Protein AF-A0A2N2YSI6-F1 (afdb_monomer_lite)

Foldseek 3Di:
DAADALLRLLVLLLVLLCVQQLDLVSQCVVCVVVLLVLLVVPDPDDDDPVVSVVSSSVLSRVLNVCSPVCDSVVSSVPPDPVCNVCRHPVNDDVVVCPVVSNVSSVVSSVVSSVVVSVVVVVVVVVVVD

pLDDT: mean 89.73, std 8.56, range [54.34, 97.69]

Structure (mmCIF, N/CA/C/O backbone):
data_AF-A0A2N2YSI6-F1
#
_entry.id   AF-A0A2N2YSI6-F1
#
loop_
_atom_site.group_PDB
_atom_site.id
_atom_site.type_symbol
_atom_site.label_atom_id
_atom_site.label_alt_id
_atom_site.label_comp_id
_atom_site.label_asym_id
_atom_site.label_entity_id
_atom_site.label_seq_id
_atom_site.pdbx_PDB_ins_code
_atom_site.Cartn_x
_atom_site.Cartn_y
_atom_site.Cartn_z
_atom_site.occupancy
_atom_site.B_iso_or_equiv
_atom_site.auth_seq_id
_atom_site.auth_comp_id
_atom_site.auth_asym_id
_atom_site.auth_atom_id
_atom_site.pdbx_PDB_model_num
ATOM 1 N N . MET A 1 1 ? 21.503 3.743 -21.626 1.00 65.50 1 MET A N 1
ATOM 2 C CA . MET A 1 1 ? 20.151 3.815 -21.034 1.00 65.50 1 MET A CA 1
ATOM 3 C C . MET A 1 1 ? 19.359 2.607 -21.486 1.00 65.50 1 MET A C 1
ATOM 5 O O . MET A 1 1 ? 19.345 2.316 -22.678 1.00 65.50 1 MET A O 1
ATOM 9 N N . GLU A 1 2 ? 18.765 1.881 -20.543 1.00 78.38 2 GLU A N 1
ATOM 10 C CA . GLU A 1 2 ? 17.926 0.717 -20.839 1.00 78.38 2 GLU A CA 1
ATOM 11 C C . GLU A 1 2 ? 16.485 1.163 -21.134 1.00 78.38 2 GLU A C 1
ATOM 13 O O . GLU A 1 2 ? 15.998 2.167 -20.607 1.00 78.38 2 GLU A O 1
ATOM 18 N N . LYS A 1 3 ? 15.807 0.420 -22.014 1.00 84.00 3 LYS A N 1
ATOM 19 C CA . LYS A 1 3 ? 14.378 0.591 -22.277 1.00 84.00 3 LYS A CA 1
ATOM 20 C C . LYS A 1 3 ? 13.579 -0.319 -21.357 1.00 84.00 3 LYS A C 1
ATOM 22 O O . LYS A 1 3 ? 13.823 -1.525 -21.288 1.00 84.00 3 LYS A O 1
ATOM 27 N N . TYR A 1 4 ? 12.583 0.260 -20.705 1.00 85.06 4 TYR A N 1
ATOM 28 C CA . TYR A 1 4 ? 11.718 -0.445 -19.771 1.00 85.06 4 TYR A CA 1
ATOM 29 C C . TYR A 1 4 ? 10.296 -0.454 -20.309 1.00 85.06 4 TYR A C 1
ATOM 31 O O . TYR A 1 4 ? 9.770 0.586 -20.690 1.00 85.06 4 TYR A O 1
ATOM 39 N N . THR A 1 5 ? 9.668 -1.627 -20.322 1.00 88.94 5 THR A N 1
ATOM 40 C CA . THR A 1 5 ? 8.231 -1.720 -20.584 1.00 88.94 5 THR A CA 1
ATOM 41 C C . THR A 1 5 ? 7.462 -1.203 -19.370 1.00 88.94 5 THR A C 1
ATOM 43 O O . THR A 1 5 ? 7.970 -1.217 -18.246 1.00 88.94 5 THR A O 1
ATOM 46 N N . SER A 1 6 ? 6.206 -0.795 -19.562 1.00 89.75 6 SER A N 1
ATOM 47 C CA . SER A 1 6 ? 5.346 -0.385 -18.443 1.00 89.75 6 SER A CA 1
ATOM 48 C C . SER A 1 6 ? 5.191 -1.484 -17.386 1.00 89.75 6 SER A C 1
ATOM 50 O O . SER A 1 6 ? 5.111 -1.176 -16.203 1.00 89.75 6 SER A O 1
ATOM 52 N N . GLU A 1 7 ? 5.223 -2.752 -17.795 1.00 92.38 7 GLU A N 1
ATOM 53 C CA . GLU A 1 7 ? 5.206 -3.910 -16.895 1.00 92.38 7 GLU A CA 1
ATOM 54 C C . GLU A 1 7 ? 6.467 -3.991 -16.032 1.00 92.38 7 GLU A C 1
ATOM 56 O O . GLU A 1 7 ? 6.356 -4.176 -14.823 1.00 92.38 7 GLU A O 1
ATOM 61 N N . LYS A 1 8 ? 7.661 -3.790 -16.616 1.00 92.88 8 LYS A N 1
ATOM 62 C CA . LYS A 1 8 ? 8.914 -3.751 -15.846 1.00 92.88 8 LYS A CA 1
ATOM 63 C C . LYS A 1 8 ? 8.891 -2.620 -14.816 1.00 92.88 8 LYS A C 1
ATOM 65 O O . LYS A 1 8 ? 9.249 -2.837 -13.666 1.00 92.88 8 LYS A O 1
ATOM 70 N N . LEU A 1 9 ? 8.428 -1.430 -15.206 1.00 93.00 9 LEU A N 1
ATOM 71 C CA . LEU A 1 9 ? 8.307 -0.291 -14.287 1.00 93.00 9 LEU A CA 1
ATOM 72 C C . LEU A 1 9 ? 7.308 -0.561 -13.163 1.00 93.00 9 LEU A C 1
ATOM 74 O O . LEU A 1 9 ? 7.571 -0.257 -12.003 1.00 93.00 9 LEU A O 1
ATOM 78 N N . ALA A 1 10 ? 6.169 -1.161 -13.497 1.00 94.69 10 ALA A N 1
ATOM 79 C CA . ALA A 1 10 ? 5.175 -1.536 -12.508 1.00 94.69 10 ALA A CA 1
ATOM 80 C C . ALA A 1 10 ? 5.700 -2.602 -11.537 1.00 94.69 10 ALA A C 1
ATOM 82 O O . ALA A 1 10 ? 5.407 -2.533 -10.345 1.00 94.69 10 ALA A O 1
ATOM 83 N N . ALA A 1 11 ? 6.521 -3.542 -12.014 1.00 94.75 11 ALA A N 1
ATOM 84 C CA . ALA A 1 11 ? 7.174 -4.531 -11.164 1.00 94.75 11 ALA A CA 1
ATOM 85 C C . ALA A 1 11 ? 8.146 -3.888 -10.164 1.00 94.75 11 ALA A C 1
ATOM 87 O O . ALA A 1 11 ? 8.175 -4.303 -9.009 1.00 94.75 11 ALA A O 1
ATOM 88 N N . LEU A 1 12 ? 8.871 -2.834 -10.558 1.00 94.38 12 LEU A N 1
ATOM 89 C CA . LEU A 1 12 ? 9.736 -2.076 -9.643 1.00 94.38 12 LEU A CA 1
ATOM 90 C C . LEU A 1 12 ? 8.933 -1.385 -8.534 1.00 94.38 12 LEU A C 1
ATOM 92 O O . LEU A 1 12 ? 9.296 -1.457 -7.362 1.00 94.38 12 LEU A O 1
ATOM 96 N N . VAL A 1 13 ? 7.799 -0.769 -8.877 1.00 95.81 13 VAL A N 1
ATOM 97 C CA . VAL A 1 13 ? 6.894 -0.169 -7.880 1.00 95.81 13 VAL A CA 1
ATOM 98 C C . VAL A 1 13 ? 6.329 -1.243 -6.954 1.00 95.81 13 VAL A C 1
ATOM 100 O O . VAL A 1 13 ? 6.313 -1.064 -5.739 1.00 95.81 13 VAL A O 1
ATOM 103 N N . GLN A 1 14 ? 5.906 -2.385 -7.501 1.00 95.75 14 GLN A N 1
ATOM 104 C CA . GLN A 1 14 ? 5.403 -3.499 -6.702 1.00 95.75 14 GLN A CA 1
ATOM 105 C C . GLN A 1 14 ? 6.476 -4.037 -5.745 1.00 95.75 14 GLN A C 1
ATOM 107 O O . GLN A 1 14 ? 6.192 -4.305 -4.578 1.00 95.75 14 GLN A O 1
ATOM 112 N N . GLN A 1 15 ? 7.721 -4.143 -6.206 1.00 94.19 15 GLN A N 1
ATOM 113 C CA . GLN A 1 15 ? 8.853 -4.507 -5.363 1.00 94.19 15 GLN A CA 1
ATOM 114 C C . GLN A 1 15 ? 9.084 -3.470 -4.258 1.00 94.19 15 GLN A C 1
ATOM 116 O O . GLN A 1 15 ? 9.277 -3.859 -3.108 1.00 94.19 15 GLN A O 1
ATOM 121 N N . SER A 1 16 ? 8.998 -2.172 -4.569 1.00 94.50 16 SER A N 1
ATOM 122 C CA . SER A 1 16 ? 9.085 -1.102 -3.566 1.00 94.50 16 SER A CA 1
ATOM 123 C C . SER A 1 16 ? 7.973 -1.209 -2.514 1.00 94.50 16 SER A C 1
ATOM 125 O O . SER A 1 16 ? 8.246 -1.046 -1.324 1.00 94.50 16 SER A O 1
ATOM 127 N N . ILE A 1 17 ? 6.743 -1.570 -2.905 1.00 96.00 17 ILE A N 1
ATOM 128 C CA . ILE A 1 17 ? 5.649 -1.827 -1.953 1.00 96.00 17 ILE A CA 1
ATOM 129 C C . ILE A 1 17 ? 6.046 -2.932 -0.973 1.00 96.00 17 ILE A C 1
ATOM 131 O O . ILE A 1 17 ? 5.958 -2.730 0.237 1.00 96.00 17 ILE A O 1
ATOM 135 N N . TYR A 1 18 ? 6.500 -4.085 -1.467 1.00 94.19 18 TYR A N 1
ATOM 136 C CA . TYR A 1 18 ? 6.869 -5.192 -0.585 1.00 94.19 18 TYR A CA 1
ATOM 137 C C . TYR A 1 18 ? 8.087 -4.854 0.274 1.00 94.19 18 TYR A C 1
ATOM 139 O O . TYR A 1 18 ? 8.067 -5.093 1.472 1.00 94.19 18 TYR A O 1
ATOM 147 N N . LEU A 1 19 ? 9.108 -4.204 -0.276 1.00 93.62 19 LEU A N 1
ATOM 148 C CA . LEU A 1 19 ? 10.306 -3.844 0.484 1.00 93.62 19 LEU A CA 1
ATOM 149 C C . LEU A 1 19 ? 9.995 -2.878 1.645 1.00 93.62 19 LEU A C 1
ATOM 151 O O . LEU A 1 19 ? 10.526 -3.016 2.754 1.00 93.62 19 LEU A O 1
ATOM 155 N N . ASN A 1 20 ? 9.087 -1.930 1.408 1.00 94.56 20 ASN A N 1
ATOM 156 C CA . ASN A 1 20 ? 8.710 -0.915 2.387 1.00 94.56 20 ASN A CA 1
ATOM 157 C C . ASN A 1 20 ? 7.587 -1.348 3.341 1.00 94.56 20 ASN A C 1
ATOM 159 O O . ASN A 1 20 ? 7.453 -0.742 4.404 1.00 94.56 20 ASN A O 1
ATOM 163 N N . PHE A 1 21 ? 6.780 -2.359 2.994 1.00 96.75 21 PHE A N 1
ATOM 164 C CA . PHE A 1 21 ? 5.545 -2.696 3.718 1.00 96.75 21 PHE A CA 1
ATOM 165 C C . PHE A 1 21 ? 5.306 -4.207 3.934 1.00 96.75 21 PHE A C 1
ATOM 167 O O . PHE A 1 21 ? 4.188 -4.589 4.266 1.00 96.75 21 PHE A O 1
ATOM 174 N N . ASP A 1 22 ? 6.329 -5.057 3.807 1.00 94.88 22 ASP A N 1
ATOM 175 C CA . ASP A 1 22 ? 6.311 -6.521 4.059 1.00 94.88 22 ASP A CA 1
ATOM 176 C C . ASP A 1 22 ? 5.946 -6.967 5.486 1.00 94.88 22 ASP A C 1
ATOM 178 O O . ASP A 1 22 ? 5.905 -8.167 5.759 1.00 94.88 22 ASP A O 1
ATOM 182 N N . THR A 1 23 ? 5.694 -6.045 6.414 1.00 97.44 23 THR A N 1
ATOM 183 C CA . THR A 1 23 ? 5.179 -6.394 7.736 1.00 97.44 23 THR A CA 1
ATOM 184 C C . THR A 1 23 ? 4.067 -5.451 8.191 1.00 97.44 23 THR A C 1
ATOM 186 O O . THR A 1 23 ? 4.034 -4.267 7.815 1.00 97.44 23 THR A O 1
ATOM 189 N N . PRO A 1 24 ? 3.150 -5.931 9.055 1.00 97.56 24 PRO A N 1
ATOM 190 C CA . PRO A 1 24 ? 2.167 -5.074 9.709 1.00 97.56 24 PRO A CA 1
ATOM 191 C C . PRO A 1 24 ? 2.805 -3.890 10.452 1.00 97.56 24 PRO A C 1
ATOM 193 O O . PRO A 1 24 ? 2.248 -2.792 10.442 1.00 97.56 24 PRO A O 1
ATOM 196 N N . GLU A 1 25 ? 3.981 -4.072 11.055 1.00 97.50 25 GLU A N 1
ATOM 197 C CA . GLU A 1 25 ? 4.707 -3.044 11.807 1.00 97.50 25 GLU A CA 1
ATOM 198 C C . GLU A 1 25 ? 5.197 -1.916 10.900 1.00 97.50 25 GLU A C 1
ATOM 200 O O . GLU A 1 25 ? 5.085 -0.745 11.274 1.00 97.50 25 GLU A O 1
ATOM 205 N N . LYS A 1 26 ? 5.684 -2.228 9.692 1.00 97.44 26 LYS A N 1
ATOM 206 C CA . LYS A 1 26 ? 6.082 -1.200 8.719 1.00 97.44 2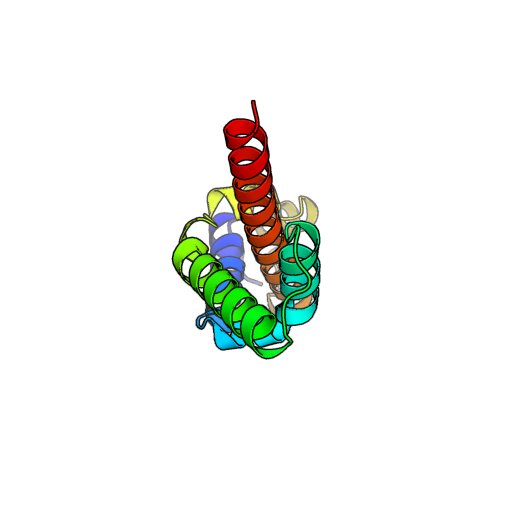6 LYS A CA 1
ATOM 207 C C . LYS A 1 26 ? 4.875 -0.388 8.245 1.00 97.44 26 LYS A C 1
ATOM 209 O O . LYS A 1 26 ? 4.927 0.844 8.205 1.00 97.44 26 LYS A O 1
ATOM 214 N N . ILE A 1 27 ? 3.741 -1.049 7.994 1.00 97.19 27 ILE A N 1
ATOM 215 C CA . ILE A 1 27 ? 2.473 -0.373 7.672 1.00 97.19 27 ILE A CA 1
ATOM 216 C C . ILE A 1 27 ? 2.015 0.504 8.840 1.00 97.19 27 ILE A C 1
ATOM 218 O O . ILE A 1 27 ? 1.637 1.657 8.627 1.00 97.19 27 ILE A O 1
ATOM 222 N N . LYS A 1 28 ? 2.065 -0.005 10.076 1.00 96.69 28 LYS A N 1
ATOM 223 C CA . LYS A 1 28 ? 1.713 0.753 11.287 1.00 96.69 28 LYS A CA 1
ATOM 224 C C . LYS A 1 28 ? 2.630 1.962 11.458 1.00 96.69 28 LYS A C 1
ATOM 226 O O . LYS A 1 28 ? 2.141 3.053 11.726 1.00 96.69 28 LYS A O 1
ATOM 231 N N . THR A 1 29 ? 3.928 1.802 11.237 1.00 96.75 29 THR A N 1
ATOM 232 C CA . THR A 1 29 ? 4.910 2.890 11.330 1.00 96.75 29 THR A CA 1
ATOM 233 C C . THR A 1 29 ? 4.602 4.000 10.328 1.00 96.75 29 THR A C 1
ATOM 235 O O . THR A 1 29 ? 4.544 5.171 10.700 1.00 96.75 29 THR A O 1
ATOM 238 N N . LYS A 1 30 ? 4.332 3.653 9.063 1.00 97.06 30 LYS A N 1
ATOM 239 C CA . LYS A 1 30 ? 4.078 4.654 8.016 1.00 97.06 30 LYS A CA 1
ATOM 240 C C . LYS A 1 30 ? 2.671 5.255 8.074 1.00 97.06 30 LYS A C 1
ATOM 242 O O . LYS A 1 30 ? 2.501 6.449 7.832 1.00 97.06 30 LYS A O 1
ATOM 247 N N . PHE A 1 31 ? 1.654 4.447 8.373 1.00 97.69 31 PHE A N 1
ATOM 248 C CA . PHE A 1 31 ? 0.241 4.817 8.225 1.00 97.69 31 PHE A CA 1
ATOM 249 C C . PHE A 1 31 ? -0.560 4.806 9.529 1.00 97.69 31 PHE A C 1
ATOM 251 O O . PHE A 1 31 ? -1.758 5.095 9.503 1.00 97.69 31 PHE A O 1
ATOM 258 N N . GLY A 1 32 ? 0.064 4.527 10.673 1.00 95.44 32 GLY A N 1
ATOM 259 C CA . GLY A 1 32 ? -0.600 4.365 11.968 1.00 95.44 32 GLY A CA 1
ATOM 260 C C . GLY A 1 32 ? -1.496 5.540 12.339 1.00 95.44 32 GLY A C 1
ATOM 261 O O . GLY A 1 32 ? -2.645 5.333 12.711 1.00 95.44 32 GLY A O 1
ATOM 262 N N . SER A 1 33 ? -1.048 6.780 12.128 1.00 95.75 33 SER A N 1
ATOM 263 C CA . SER A 1 33 ? -1.862 7.981 12.377 1.00 95.75 33 SER A CA 1
ATOM 264 C C . SER A 1 33 ? -3.123 8.046 11.501 1.00 95.75 33 SER A C 1
ATOM 266 O O . SER A 1 33 ? -4.197 8.424 11.978 1.00 95.75 33 SER A O 1
ATOM 268 N N . ASN A 1 34 ? -3.020 7.648 10.227 1.00 95.38 34 ASN A N 1
ATOM 269 C CA . ASN A 1 34 ? -4.158 7.588 9.304 1.00 95.38 34 ASN A CA 1
ATOM 270 C C . ASN A 1 34 ? -5.131 6.469 9.710 1.00 95.38 34 ASN A C 1
ATOM 272 O O . ASN A 1 34 ? -6.334 6.698 9.848 1.00 95.38 34 ASN A O 1
ATOM 276 N N . ILE A 1 35 ? -4.600 5.275 9.985 1.00 95.88 35 ILE A N 1
ATOM 277 C CA . ILE A 1 35 ? -5.379 4.120 10.443 1.00 95.88 35 ILE A CA 1
ATOM 278 C C . ILE A 1 35 ? -6.083 4.443 11.765 1.00 95.88 35 ILE A C 1
ATOM 280 O O . ILE A 1 35 ? -7.279 4.208 11.892 1.00 95.88 35 ILE A O 1
ATOM 284 N N . LYS A 1 36 ? -5.395 5.062 12.726 1.00 95.19 36 LYS A N 1
ATOM 285 C CA . LYS A 1 36 ? -5.949 5.464 14.026 1.00 95.19 36 LYS A CA 1
ATOM 286 C C . LYS A 1 36 ? -7.119 6.428 13.873 1.00 95.19 36 LYS A C 1
ATOM 288 O O . LYS A 1 36 ? -8.159 6.235 14.500 1.00 95.19 36 LYS A O 1
ATOM 293 N N . ARG A 1 37 ? -6.991 7.435 13.000 1.00 93.88 37 ARG A N 1
ATOM 294 C CA . ARG A 1 37 ? -8.088 8.365 12.678 1.00 93.88 37 ARG A CA 1
ATOM 295 C C . ARG A 1 37 ? -9.306 7.619 12.126 1.00 93.88 37 ARG A C 1
ATOM 297 O O . ARG A 1 37 ? -10.426 7.866 12.563 1.00 93.88 37 ARG A O 1
ATOM 304 N N . LYS A 1 38 ? -9.070 6.681 11.210 1.00 93.31 38 LYS A N 1
ATOM 305 C CA . LYS A 1 38 ? -10.092 5.835 10.581 1.00 93.31 38 LYS A CA 1
ATOM 306 C C . LYS A 1 38 ? -10.764 4.866 11.558 1.00 93.31 38 LYS A C 1
ATOM 308 O O . LYS A 1 38 ? -11.979 4.703 11.518 1.00 93.31 38 LYS A O 1
ATOM 313 N N . VAL A 1 39 ? -9.998 4.255 12.460 1.00 91.38 39 VAL A N 1
ATOM 314 C CA . VAL A 1 39 ? -10.519 3.396 13.532 1.00 91.38 39 VAL A CA 1
ATOM 315 C C . VAL A 1 39 ? -11.458 4.201 14.421 1.00 91.38 39 VAL A C 1
ATOM 317 O O . VAL A 1 39 ? -12.589 3.767 14.629 1.00 91.38 39 VAL A O 1
ATOM 320 N N . LYS A 1 40 ? -11.022 5.386 14.877 1.00 90.56 40 LYS A N 1
ATOM 321 C CA . LYS A 1 40 ? -11.815 6.278 15.736 1.00 90.56 40 LYS A CA 1
ATOM 322 C C . LYS A 1 40 ? -13.115 6.735 15.078 1.00 90.56 40 LYS A C 1
ATOM 324 O O . LYS A 1 40 ? -14.139 6.759 15.744 1.00 90.56 40 LYS A O 1
ATOM 329 N N . SER A 1 41 ? -13.110 7.038 13.778 1.00 89.06 41 SER A N 1
ATOM 330 C CA . SER A 1 41 ? -14.302 7.569 13.097 1.00 89.06 41 SER A CA 1
ATOM 331 C C . SER A 1 41 ? -15.483 6.597 12.992 1.00 89.06 41 SER A C 1
ATOM 333 O O . SER A 1 41 ? -16.569 7.018 12.603 1.00 89.06 41 SER A O 1
ATOM 335 N N . PHE A 1 42 ? -15.292 5.310 13.291 1.00 80.81 42 PHE A N 1
ATOM 336 C CA . PHE A 1 42 ? -16.373 4.318 13.285 1.00 80.81 42 PHE A CA 1
ATOM 337 C C . PHE A 1 42 ? -16.833 3.878 14.668 1.00 80.81 42 PHE A C 1
ATOM 339 O O . PHE A 1 42 ? -17.798 3.122 14.763 1.00 80.81 42 PHE A O 1
ATOM 346 N N . GLN A 1 43 ? -16.140 4.288 15.727 1.00 80.25 43 GLN A N 1
ATOM 347 C CA . GLN A 1 43 ? -16.518 3.867 17.069 1.00 80.25 43 GLN A CA 1
ATOM 348 C C . GLN A 1 43 ? -17.670 4.731 17.555 1.00 80.25 43 GLN A C 1
ATOM 350 O O . GLN A 1 43 ? -17.618 5.956 17.465 1.00 80.25 43 GLN A O 1
ATOM 355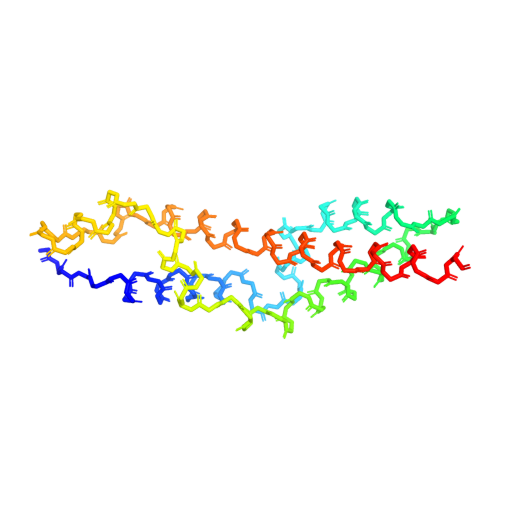 N N . ARG A 1 44 ? -18.714 4.073 18.057 1.00 74.25 44 ARG A N 1
ATOM 356 C CA . ARG A 1 44 ? -19.808 4.738 18.775 1.00 74.25 44 ARG A CA 1
ATOM 357 C C . ARG A 1 44 ? -19.426 5.039 20.222 1.00 74.25 44 ARG A C 1
ATOM 359 O O . ARG A 1 44 ? -19.937 5.986 20.801 1.00 74.25 44 ARG A O 1
ATOM 366 N N . GLU A 1 45 ? -18.518 4.240 20.769 1.00 82.25 45 GLU A N 1
ATOM 367 C CA . GLU A 1 45 ? -18.054 4.314 22.149 1.00 82.25 45 GLU A CA 1
ATOM 368 C C . GLU A 1 45 ? -16.645 4.909 22.220 1.00 82.25 45 GLU A C 1
ATOM 370 O O . GLU A 1 45 ? -15.850 4.812 21.276 1.00 82.25 45 GLU A O 1
ATOM 375 N N . ILE A 1 46 ? -16.335 5.529 23.359 1.00 84.50 46 ILE A N 1
ATOM 376 C CA . ILE A 1 46 ? -14.992 6.025 23.654 1.00 84.50 46 ILE A CA 1
ATOM 377 C C . ILE A 1 46 ? -14.122 4.817 23.987 1.00 84.50 46 ILE A C 1
ATOM 379 O O . ILE A 1 46 ? -14.267 4.214 25.043 1.00 84.50 46 ILE A O 1
ATOM 383 N N . LEU A 1 47 ? -13.213 4.479 23.077 1.00 86.69 47 LEU A N 1
ATOM 384 C CA . LEU A 1 47 ? -12.223 3.436 23.311 1.00 86.69 47 LEU A CA 1
ATOM 385 C C . LEU A 1 47 ? -11.057 3.954 24.150 1.00 86.69 47 LEU A C 1
ATOM 387 O O . LEU A 1 47 ? -10.603 5.091 23.977 1.00 86.69 47 LEU A O 1
ATOM 391 N N . THR A 1 48 ? -10.505 3.068 24.970 1.00 92.25 48 THR A N 1
ATOM 392 C CA . THR A 1 48 ? -9.207 3.265 25.615 1.00 92.25 48 THR A CA 1
ATOM 393 C C . THR A 1 48 ? -8.076 3.305 24.582 1.00 92.25 48 THR A C 1
ATOM 395 O O . THR A 1 48 ? -8.209 2.857 23.438 1.00 92.25 48 THR A O 1
ATOM 398 N N . ASN A 1 49 ? -6.921 3.843 24.981 1.00 91.00 49 ASN A N 1
ATOM 399 C CA . ASN A 1 49 ? -5.748 3.875 24.106 1.00 91.00 49 ASN A CA 1
ATOM 400 C C . ASN A 1 49 ? -5.291 2.464 23.703 1.00 91.00 49 ASN A C 1
ATOM 402 O O . ASN A 1 49 ? -4.945 2.266 22.541 1.00 91.00 49 ASN A O 1
ATOM 406 N N . GLU A 1 50 ? -5.349 1.492 24.614 1.00 93.00 50 GLU A N 1
ATOM 407 C CA . GLU A 1 50 ? -4.969 0.099 24.348 1.00 93.00 50 GLU A CA 1
ATOM 408 C C . GLU A 1 50 ? -5.888 -0.557 23.310 1.00 93.00 50 GLU A C 1
ATOM 410 O O . GLU A 1 50 ? -5.413 -1.158 22.346 1.00 93.00 50 GLU A O 1
ATOM 415 N N . GLU A 1 51 ? -7.205 -0.368 23.421 1.00 92.94 51 GLU A N 1
ATOM 416 C CA . GLU A 1 51 ? -8.160 -0.884 22.433 1.00 92.94 51 GLU A CA 1
ATOM 417 C C . GLU A 1 51 ? -7.972 -0.248 21.053 1.00 92.94 51 GLU A C 1
ATOM 419 O O . GLU A 1 51 ? -8.133 -0.915 20.024 1.00 92.94 51 GLU A O 1
ATOM 424 N N . ILE A 1 52 ? -7.638 1.046 21.012 1.00 92.44 52 ILE A N 1
ATOM 425 C CA . ILE A 1 52 ? -7.330 1.734 19.758 1.00 92.44 52 ILE A CA 1
ATOM 426 C C . ILE A 1 52 ? -6.081 1.127 19.125 1.00 92.44 52 ILE A C 1
ATOM 428 O O . ILE A 1 52 ? -6.114 0.826 17.933 1.00 92.44 52 ILE A O 1
ATOM 432 N N . GLU A 1 53 ? -5.009 0.929 19.892 1.00 93.69 53 GLU A N 1
ATOM 433 C CA . GLU A 1 53 ? -3.773 0.333 19.379 1.00 93.69 53 GLU A CA 1
ATOM 434 C C . GLU A 1 53 ? -3.999 -1.103 18.889 1.00 93.69 53 GLU A C 1
ATOM 436 O O . GLU A 1 53 ? -3.630 -1.416 17.756 1.00 93.69 53 GLU A O 1
ATOM 441 N N . GLY A 1 54 ? -4.736 -1.931 19.638 1.00 94.06 54 GLY A N 1
ATOM 442 C CA . GLY A 1 54 ? -5.096 -3.282 19.195 1.00 94.06 54 GLY A CA 1
ATOM 443 C C . GLY A 1 54 ? -5.941 -3.293 17.911 1.00 94.06 54 GLY A C 1
ATOM 444 O O . GLY A 1 54 ? -5.769 -4.150 17.041 1.00 94.06 54 GLY A O 1
ATOM 445 N N . LYS A 1 55 ? -6.841 -2.315 17.725 1.00 93.69 55 LYS A N 1
ATOM 446 C CA . LYS A 1 55 ? -7.594 -2.152 16.465 1.00 93.69 55 LYS A CA 1
ATOM 447 C C . LYS A 1 55 ? -6.711 -1.654 15.319 1.00 93.69 55 LYS A C 1
ATOM 449 O O . LYS A 1 55 ? -6.899 -2.103 14.189 1.00 93.69 55 LYS A O 1
ATOM 454 N N . VAL A 1 56 ? -5.757 -0.761 15.585 1.00 95.12 56 VAL A N 1
ATOM 455 C CA . VAL A 1 56 ? -4.779 -0.285 14.592 1.00 95.12 56 VAL A CA 1
ATOM 456 C C . VAL A 1 56 ? -3.907 -1.441 14.103 1.00 95.12 56 VAL A C 1
ATOM 458 O O . VAL A 1 56 ? -3.730 -1.584 12.896 1.00 95.12 56 VAL A O 1
ATOM 461 N N . GLU A 1 57 ? -3.432 -2.303 15.001 1.00 96.31 57 GLU A N 1
ATOM 462 C CA . GLU A 1 57 ? -2.624 -3.484 14.664 1.00 96.31 57 GLU A CA 1
ATOM 463 C C . GLU A 1 57 ? -3.392 -4.497 13.821 1.00 96.31 57 GLU A C 1
ATOM 465 O O . GLU A 1 57 ? -2.903 -4.941 12.779 1.00 96.31 57 GLU A O 1
ATOM 470 N N . LYS A 1 58 ? -4.637 -4.802 14.202 1.00 96.00 58 LYS A N 1
ATOM 471 C CA . LYS A 1 58 ? -5.520 -5.662 13.398 1.00 96.00 58 LYS A CA 1
ATOM 472 C C . LYS A 1 58 ? -5.772 -5.075 12.011 1.00 96.00 58 LYS A C 1
ATOM 474 O O . LYS A 1 58 ? -5.778 -5.803 11.018 1.00 96.00 58 LYS A O 1
ATOM 479 N N . PHE A 1 59 ? -5.964 -3.759 11.920 1.00 96.00 59 PHE A N 1
ATOM 480 C CA . PHE A 1 59 ? -6.163 -3.086 10.640 1.00 96.00 59 PHE A CA 1
ATOM 481 C C . PHE A 1 59 ? -4.895 -3.151 9.781 1.00 96.00 59 PHE A C 1
ATOM 483 O O . PHE A 1 59 ? -4.982 -3.554 8.625 1.00 96.00 59 PHE A O 1
ATOM 490 N N . ALA A 1 60 ? -3.724 -2.822 10.335 1.00 97.25 60 ALA A N 1
ATOM 491 C CA . ALA A 1 60 ? -2.442 -2.902 9.633 1.00 97.25 60 ALA A CA 1
ATOM 492 C C . ALA A 1 60 ? -2.147 -4.330 9.146 1.00 97.25 60 ALA A C 1
ATOM 494 O O . ALA A 1 60 ? -1.797 -4.516 7.983 1.00 97.25 60 ALA A O 1
ATOM 495 N N . SER A 1 61 ? -2.410 -5.338 9.982 1.00 97.56 61 SER A N 1
ATOM 496 C CA . SER A 1 61 ? -2.294 -6.758 9.619 1.00 97.56 61 SER A CA 1
ATOM 497 C C . SER A 1 61 ? -3.219 -7.135 8.462 1.00 97.56 61 SER A C 1
ATOM 499 O O . SER A 1 61 ? -2.816 -7.834 7.535 1.00 97.56 61 SER A O 1
ATOM 501 N N . SER A 1 62 ? -4.456 -6.623 8.462 1.00 96.31 62 SER A N 1
ATOM 502 C CA . SER A 1 62 ? -5.372 -6.820 7.338 1.00 96.31 62 SER A CA 1
ATOM 503 C C . SER A 1 62 ? -4.872 -6.148 6.061 1.00 96.31 62 SER A C 1
ATOM 505 O O . SER A 1 62 ? -5.136 -6.681 4.991 1.00 96.31 62 SER A O 1
ATOM 507 N N . ILE A 1 63 ? -4.215 -4.990 6.130 1.00 97.31 63 ILE A N 1
ATOM 508 C CA . ILE A 1 63 ? -3.659 -4.329 4.940 1.00 97.31 63 ILE A CA 1
ATOM 509 C C . ILE A 1 63 ? -2.473 -5.121 4.407 1.00 97.31 63 ILE A C 1
ATOM 511 O O . ILE A 1 63 ? -2.459 -5.418 3.218 1.00 97.31 63 ILE A O 1
ATOM 515 N N . HIS A 1 64 ? -1.564 -5.547 5.288 1.00 97.38 64 HIS A N 1
ATOM 516 C CA . HIS A 1 64 ? -0.436 -6.411 4.946 1.00 97.38 64 HIS A CA 1
ATOM 517 C C . HIS A 1 64 ? -0.894 -7.651 4.163 1.00 97.38 64 HIS A C 1
ATOM 519 O O . HIS A 1 64 ? -0.465 -7.881 3.035 1.00 97.38 64 HIS A O 1
ATOM 525 N N . ALA A 1 65 ? -1.871 -8.384 4.706 1.00 96.06 65 ALA A N 1
ATOM 526 C CA . ALA A 1 65 ? -2.422 -9.586 4.079 1.00 96.06 65 ALA A CA 1
ATOM 527 C C . ALA A 1 65 ? -3.101 -9.334 2.717 1.00 96.06 65 ALA A C 1
ATOM 529 O O . ALA A 1 65 ? -3.386 -10.280 1.989 1.00 96.06 65 ALA A O 1
ATOM 530 N N . ASN A 1 66 ? -3.403 -8.077 2.382 1.00 95.31 66 ASN A N 1
ATOM 531 C CA . ASN A 1 66 ? -4.054 -7.694 1.133 1.00 95.31 66 ASN A CA 1
ATOM 532 C C . ASN A 1 66 ? -3.146 -6.871 0.206 1.00 95.31 66 ASN A C 1
ATOM 534 O O . ASN A 1 66 ? -3.639 -6.407 -0.820 1.00 95.31 66 ASN A O 1
ATOM 538 N N . LEU A 1 67 ? -1.849 -6.712 0.503 1.00 94.50 67 LEU A N 1
ATOM 539 C CA . LEU A 1 67 ? -0.911 -6.028 -0.402 1.00 94.50 67 LEU A CA 1
ATOM 540 C C . LEU A 1 67 ? -0.865 -6.687 -1.783 1.00 94.50 67 LEU A C 1
ATOM 542 O O . LEU A 1 67 ? -0.790 -5.992 -2.790 1.00 94.50 67 LEU A O 1
ATOM 546 N N . CYS A 1 68 ? -1.027 -8.012 -1.837 1.00 90.88 68 CYS A N 1
ATOM 547 C CA . CYS A 1 68 ? -1.109 -8.779 -3.080 1.00 90.88 68 CYS A CA 1
ATOM 548 C C . CYS A 1 68 ? -2.268 -8.375 -4.003 1.00 90.88 68 CYS A C 1
ATOM 550 O O . CYS A 1 68 ? -2.260 -8.731 -5.178 1.00 90.88 68 CYS A O 1
ATOM 552 N N . ARG A 1 69 ? -3.257 -7.624 -3.499 1.00 93.06 69 ARG A N 1
ATOM 553 C CA . ARG A 1 69 ? -4.339 -7.072 -4.322 1.00 93.06 69 ARG A CA 1
ATOM 554 C C . ARG A 1 69 ? -3.903 -5.876 -5.161 1.00 93.06 69 ARG A C 1
ATOM 556 O O . ARG A 1 69 ? -4.653 -5.501 -6.049 1.00 93.06 69 ARG A O 1
ATOM 563 N N . ILE A 1 70 ? -2.742 -5.282 -4.885 1.00 94.56 70 ILE A N 1
ATOM 564 C CA . ILE A 1 70 ? -2.156 -4.243 -5.731 1.00 94.56 70 ILE A CA 1
ATOM 565 C C . ILE A 1 70 ? -1.458 -4.953 -6.892 1.00 94.56 70 ILE A C 1
ATOM 567 O O . ILE A 1 70 ? -0.340 -5.466 -6.761 1.00 94.56 70 ILE A O 1
ATOM 571 N N . THR A 1 71 ? -2.157 -5.046 -8.021 1.00 94.44 71 THR A N 1
ATOM 572 C CA . THR A 1 71 ? -1.672 -5.794 -9.181 1.00 94.44 71 THR A CA 1
ATOM 573 C C . THR A 1 71 ? -0.774 -4.937 -10.069 1.00 94.44 71 THR A C 1
ATOM 575 O O . THR A 1 71 ? -0.836 -3.708 -10.060 1.00 94.44 71 THR A O 1
ATOM 578 N N . ILE A 1 72 ? 0.034 -5.591 -10.906 1.00 95.25 72 ILE A N 1
ATOM 579 C CA . ILE A 1 72 ? 0.803 -4.918 -11.962 1.00 95.25 72 ILE A CA 1
ATOM 580 C C . ILE A 1 72 ? -0.114 -4.089 -12.871 1.00 95.25 72 ILE A C 1
ATOM 582 O O . ILE A 1 72 ? 0.246 -2.975 -13.235 1.00 95.25 72 ILE A O 1
ATOM 586 N N . GLY A 1 73 ? -1.311 -4.589 -13.192 1.00 93.06 73 GLY A N 1
ATOM 587 C CA . GLY A 1 73 ? -2.287 -3.859 -14.004 1.00 93.06 73 GLY A CA 1
ATOM 588 C C . GLY A 1 73 ? -2.747 -2.556 -13.346 1.00 93.06 73 GLY A C 1
ATOM 589 O O . GLY A 1 73 ? -2.763 -1.515 -14.003 1.00 93.06 73 GLY A O 1
ATOM 590 N N . ASP A 1 74 ? -3.042 -2.588 -12.043 1.00 91.94 74 ASP A N 1
ATOM 591 C CA . ASP A 1 74 ? -3.423 -1.389 -11.284 1.00 91.94 74 ASP A CA 1
ATOM 592 C C . ASP A 1 74 ? -2.302 -0.349 -11.309 1.00 91.94 74 ASP A C 1
ATOM 594 O O . ASP A 1 74 ? -2.537 0.820 -11.616 1.00 91.94 74 ASP A O 1
ATOM 598 N N . ILE A 1 75 ? -1.065 -0.794 -11.074 1.00 95.38 75 ILE A N 1
ATOM 599 C CA . ILE A 1 75 ? 0.121 0.064 -11.092 1.00 95.38 75 ILE A CA 1
ATOM 600 C C . ILE A 1 75 ? 0.329 0.668 -12.484 1.00 95.38 75 ILE A C 1
ATOM 602 O O . ILE A 1 75 ? 0.540 1.874 -12.608 1.00 95.38 75 ILE A O 1
ATOM 606 N N . ILE A 1 76 ? 0.226 -0.135 -13.550 1.00 93.25 76 ILE A N 1
ATOM 607 C CA . ILE A 1 76 ? 0.336 0.357 -14.928 1.00 93.25 76 ILE A CA 1
ATOM 608 C C . ILE A 1 76 ? -0.691 1.455 -15.184 1.00 93.25 76 ILE A C 1
ATOM 610 O O . ILE A 1 76 ? -0.343 2.459 -15.801 1.00 93.25 76 ILE A O 1
ATOM 614 N N . ASN A 1 77 ? -1.928 1.315 -14.713 1.00 90.75 77 ASN A N 1
ATOM 615 C CA . ASN A 1 77 ? -2.970 2.313 -14.951 1.00 90.75 77 ASN A CA 1
ATOM 616 C C . ASN A 1 77 ? -2.638 3.676 -14.327 1.00 90.75 77 ASN A C 1
ATOM 618 O O . ASN A 1 77 ? -2.947 4.700 -14.934 1.00 90.75 77 ASN A O 1
ATOM 622 N N . VAL A 1 78 ? -1.942 3.695 -13.187 1.00 92.06 78 VAL A N 1
ATOM 623 C CA . VAL A 1 78 ? -1.568 4.932 -12.478 1.00 92.06 78 VAL A CA 1
ATOM 624 C C . VAL A 1 78 ? -0.161 5.450 -12.802 1.00 92.06 78 VAL A C 1
ATOM 626 O O . VAL A 1 78 ? 0.156 6.596 -12.484 1.00 92.06 78 VAL A O 1
ATOM 629 N N . LEU A 1 79 ? 0.685 4.657 -13.475 1.00 91.06 79 LEU A N 1
ATOM 630 C CA . LEU A 1 79 ? 1.984 5.124 -13.971 1.00 91.06 79 LEU A CA 1
ATOM 631 C C . LEU A 1 79 ? 1.808 6.345 -14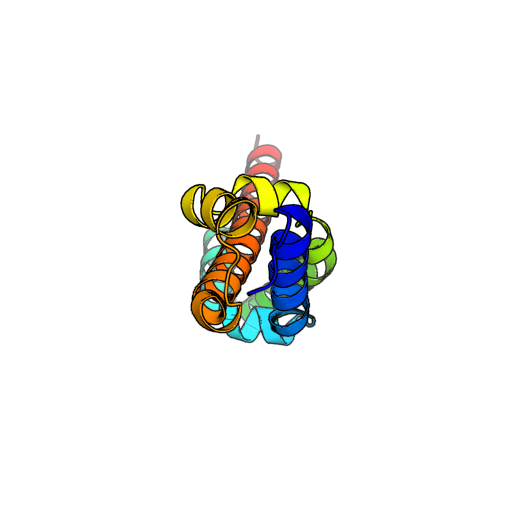.888 1.00 91.06 79 LEU A C 1
ATOM 633 O O . LEU A 1 79 ? 0.963 6.350 -15.793 1.00 91.06 79 LEU A O 1
ATOM 637 N N . SER A 1 80 ? 2.656 7.359 -14.701 1.00 84.25 80 SER A N 1
ATOM 638 C CA . SER A 1 80 ? 2.548 8.611 -15.449 1.00 84.25 80 SER A CA 1
ATOM 639 C C . SER A 1 80 ? 2.762 8.387 -16.948 1.00 84.25 80 SER A C 1
ATOM 641 O O . SER A 1 80 ? 3.679 7.678 -17.374 1.00 84.25 80 SER A O 1
ATOM 643 N N . SER A 1 81 ? 1.934 9.026 -17.777 1.00 81.38 81 SER A N 1
ATOM 644 C CA . SER A 1 81 ? 2.043 8.922 -19.239 1.00 81.38 81 SER A CA 1
ATOM 645 C C . SER A 1 81 ? 3.407 9.389 -19.753 1.00 81.38 81 SER A C 1
ATOM 647 O O . SER A 1 81 ? 3.937 8.824 -20.705 1.00 81.38 81 SER A O 1
ATOM 649 N N . ASN A 1 82 ? 4.013 10.380 -19.090 1.00 75.69 82 ASN A N 1
ATOM 650 C CA . ASN A 1 82 ? 5.357 10.853 -19.410 1.00 75.69 82 ASN A CA 1
ATOM 651 C C . ASN A 1 82 ? 6.409 9.753 -19.194 1.00 75.69 82 ASN A C 1
ATOM 653 O O . ASN A 1 82 ? 7.209 9.490 -20.088 1.00 75.69 82 ASN A O 1
ATOM 657 N N . LEU A 1 83 ? 6.365 9.055 -18.055 1.00 82.56 83 LEU A N 1
ATOM 658 C CA . LEU A 1 83 ? 7.283 7.953 -17.773 1.00 82.56 83 LEU A CA 1
ATOM 659 C C . LEU A 1 83 ? 7.073 6.777 -18.737 1.00 82.56 83 LEU A C 1
ATOM 661 O O . LEU A 1 83 ? 8.047 6.236 -19.259 1.00 82.56 83 LEU A O 1
ATOM 665 N N . LYS A 1 84 ? 5.818 6.420 -19.042 1.00 77.25 84 LYS A N 1
ATOM 666 C CA . LYS A 1 84 ? 5.492 5.389 -20.048 1.00 77.25 84 LYS A CA 1
ATOM 667 C C . LYS A 1 84 ? 6.072 5.727 -21.424 1.00 77.25 84 LYS A C 1
ATOM 669 O O . LYS A 1 84 ? 6.618 4.858 -22.094 1.00 77.25 84 LYS A O 1
ATOM 674 N N . ASN A 1 85 ? 5.994 6.990 -21.838 1.00 75.50 85 ASN A N 1
ATOM 675 C CA . ASN A 1 85 ? 6.525 7.423 -23.128 1.00 75.50 85 ASN A CA 1
ATOM 676 C C . ASN A 1 85 ? 8.062 7.468 -23.120 1.00 75.50 85 ASN A C 1
ATOM 678 O O . ASN A 1 85 ? 8.699 6.896 -24.003 1.00 75.50 85 ASN A O 1
ATOM 682 N N . LYS A 1 86 ? 8.685 8.080 -22.107 1.00 76.88 86 LYS A N 1
ATOM 683 C CA . LYS A 1 86 ? 10.152 8.163 -22.020 1.00 76.88 86 LYS A CA 1
ATOM 684 C C . LYS A 1 86 ? 10.810 6.785 -21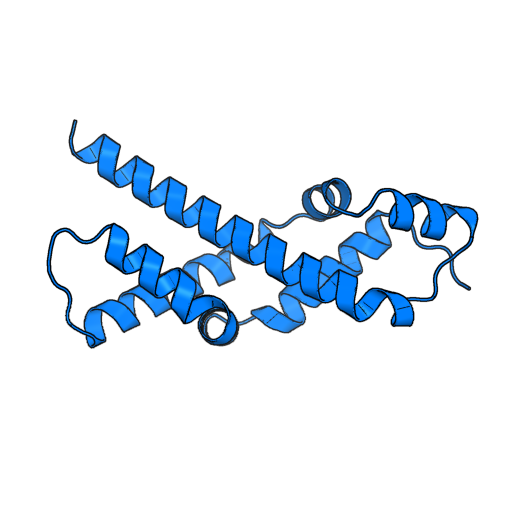.953 1.00 76.88 86 LYS A C 1
ATOM 686 O O . LYS A 1 86 ? 11.736 6.518 -22.716 1.00 76.88 86 LYS A O 1
ATOM 691 N N . SER A 1 87 ? 10.289 5.889 -21.117 1.00 72.00 87 SER A N 1
ATOM 692 C CA . SER A 1 87 ? 10.827 4.530 -20.945 1.00 72.00 87 SER A CA 1
ATOM 693 C C . SER A 1 87 ? 10.815 3.692 -22.225 1.00 72.00 87 SER A C 1
ATOM 695 O O . SER A 1 87 ? 11.795 2.996 -22.497 1.00 72.00 87 SER A O 1
ATOM 697 N N . ASN A 1 88 ? 9.766 3.814 -23.044 1.00 70.19 88 ASN A N 1
ATOM 698 C CA . ASN A 1 88 ? 9.631 3.063 -24.293 1.00 70.19 88 ASN A CA 1
ATOM 699 C C . ASN A 1 88 ? 10.482 3.634 -25.444 1.00 70.19 88 ASN A C 1
ATOM 701 O O . ASN A 1 88 ? 11.047 2.874 -26.238 1.00 70.19 88 ASN A O 1
ATOM 705 N N . TYR A 1 89 ? 10.595 4.963 -25.553 1.00 67.88 89 TYR A N 1
ATOM 706 C CA . TYR A 1 89 ? 11.221 5.606 -26.717 1.00 67.88 89 TYR A CA 1
ATOM 707 C C . TYR A 1 89 ? 12.661 6.063 -26.471 1.00 67.88 89 TYR A C 1
ATOM 709 O O . TYR A 1 89 ? 13.530 5.799 -27.303 1.00 67.88 89 TYR A O 1
ATOM 717 N N . GLN A 1 90 ? 12.921 6.712 -25.336 1.00 75.12 90 GLN A N 1
ATOM 718 C CA . GLN A 1 90 ? 14.201 7.361 -25.019 1.00 75.12 90 GLN A CA 1
ATOM 719 C C . GLN A 1 90 ? 15.091 6.492 -24.117 1.00 75.12 90 GLN A C 1
ATOM 721 O O . GLN A 1 90 ? 16.311 6.637 -24.127 1.00 75.12 90 GLN A O 1
ATOM 726 N N . GLY A 1 91 ? 14.486 5.544 -23.394 1.00 75.69 91 GLY A N 1
ATOM 727 C CA . GLY A 1 91 ? 15.127 4.878 -22.265 1.00 75.69 91 GLY A CA 1
ATOM 728 C C . GLY A 1 91 ? 15.112 5.784 -21.035 1.00 75.69 91 GLY A C 1
ATOM 729 O O . GLY A 1 91 ? 14.932 6.998 -21.140 1.00 75.69 91 GLY A O 1
ATOM 730 N N . ILE A 1 92 ? 15.252 5.192 -19.854 1.00 82.00 92 ILE A N 1
ATOM 731 C CA . ILE A 1 92 ? 15.289 5.937 -18.589 1.00 82.00 92 ILE A CA 1
ATOM 732 C C . ILE A 1 92 ? 16.470 5.474 -17.742 1.00 82.00 92 ILE A C 1
ATOM 734 O O . ILE A 1 92 ? 16.907 4.325 -17.851 1.00 82.00 92 ILE A O 1
ATOM 738 N N . ASP A 1 93 ? 16.981 6.379 -16.917 1.00 85.44 93 ASP A N 1
ATOM 739 C CA . ASP A 1 93 ? 17.807 6.027 -15.769 1.00 85.44 93 ASP A CA 1
ATOM 740 C C . ASP A 1 93 ? 16.875 5.841 -14.569 1.00 85.44 93 ASP A C 1
ATOM 742 O O . ASP A 1 93 ? 16.133 6.756 -14.221 1.00 85.44 93 ASP A O 1
ATOM 746 N N . LEU A 1 94 ? 16.855 4.646 -13.976 1.00 85.12 94 LEU A N 1
ATOM 747 C CA . LEU A 1 94 ? 15.954 4.351 -12.859 1.00 85.12 94 LEU A CA 1
ATOM 748 C C . LEU A 1 94 ? 16.271 5.196 -11.624 1.00 85.12 94 LEU A C 1
ATOM 750 O O . LEU A 1 94 ? 15.340 5.555 -10.909 1.00 85.12 94 LEU A O 1
ATOM 754 N N . ALA A 1 95 ? 17.539 5.572 -11.424 1.00 87.12 95 ALA A N 1
ATOM 755 C CA . ALA A 1 95 ? 17.958 6.357 -10.266 1.00 87.12 95 ALA A CA 1
ATOM 756 C C . ALA A 1 95 ? 17.260 7.729 -10.205 1.00 87.12 95 ALA A C 1
ATOM 758 O O . ALA A 1 95 ? 16.982 8.241 -9.124 1.00 87.12 95 ALA A O 1
ATOM 759 N N . GLU A 1 96 ? 16.903 8.307 -11.359 1.00 86.75 96 GLU A N 1
ATOM 760 C CA . GLU A 1 96 ? 16.159 9.573 -11.433 1.00 86.75 96 GLU A CA 1
ATOM 761 C C . GLU A 1 96 ? 14.684 9.439 -11.010 1.00 86.75 96 GLU A C 1
ATOM 763 O O . GLU A 1 96 ? 14.019 10.446 -10.766 1.00 86.75 96 GLU A O 1
ATOM 768 N N . TYR A 1 97 ? 14.151 8.214 -10.936 1.00 87.31 97 TYR A N 1
ATOM 769 C CA . TYR A 1 97 ? 12.736 7.935 -10.666 1.00 87.31 97 TYR A CA 1
ATOM 770 C C . TYR A 1 97 ? 12.503 7.165 -9.358 1.00 87.31 97 TYR A C 1
ATOM 772 O O . TYR A 1 97 ? 11.359 6.815 -9.064 1.00 87.31 97 TYR A O 1
ATOM 780 N N . ASP A 1 98 ? 13.536 6.944 -8.543 1.00 87.62 98 ASP A N 1
ATOM 781 C CA . ASP A 1 98 ? 13.413 6.246 -7.256 1.00 87.62 98 ASP A CA 1
ATOM 782 C C . ASP A 1 98 ? 12.405 6.926 -6.317 1.00 87.62 98 ASP A C 1
ATOM 784 O O . ASP A 1 98 ? 11.562 6.259 -5.710 1.00 87.62 98 ASP A O 1
ATOM 788 N N . GLU A 1 99 ? 12.440 8.259 -6.223 1.00 90.38 99 GLU A N 1
ATOM 789 C CA . GLU A 1 99 ? 11.469 9.027 -5.432 1.00 90.38 99 GLU A CA 1
ATOM 790 C C . GLU A 1 99 ? 10.047 8.822 -5.964 1.00 90.38 99 GLU A C 1
ATOM 792 O O . GLU A 1 99 ? 9.151 8.454 -5.205 1.00 90.38 99 GLU A O 1
ATOM 797 N N . TYR A 1 100 ? 9.864 8.935 -7.282 1.00 91.00 100 TYR A N 1
ATOM 798 C CA . TYR A 1 100 ? 8.576 8.712 -7.932 1.00 91.00 100 TYR A CA 1
ATOM 799 C C . TYR A 1 100 ? 8.010 7.311 -7.646 1.00 91.00 100 TYR A C 1
ATOM 801 O O . TYR A 1 100 ? 6.833 7.174 -7.306 1.00 91.00 100 TYR A O 1
ATOM 809 N N . PHE A 1 101 ? 8.827 6.258 -7.756 1.00 92.31 101 PHE A N 1
ATOM 810 C CA . PHE A 1 101 ? 8.374 4.891 -7.487 1.00 92.31 101 PHE A CA 1
ATOM 811 C C . PHE A 1 101 ? 7.997 4.685 -6.019 1.00 92.31 101 PHE A C 1
ATOM 813 O O . PHE A 1 101 ? 6.990 4.033 -5.732 1.00 92.31 101 PHE A O 1
ATOM 820 N N . ASN A 1 102 ? 8.762 5.266 -5.092 1.00 91.94 102 ASN A N 1
ATOM 821 C CA . ASN A 1 102 ? 8.474 5.197 -3.662 1.00 91.94 102 ASN A CA 1
ATOM 822 C C . ASN A 1 102 ? 7.199 5.964 -3.286 1.00 91.94 102 ASN A C 1
ATOM 824 O O . ASN A 1 102 ? 6.385 5.465 -2.504 1.00 91.94 102 ASN A O 1
ATOM 828 N N . GLU A 1 103 ? 6.987 7.152 -3.851 1.00 94.12 103 GLU A N 1
ATOM 829 C CA . GLU A 1 103 ? 5.750 7.910 -3.658 1.00 94.12 103 GLU A CA 1
ATOM 830 C C . GLU A 1 103 ? 4.540 7.149 -4.198 1.00 94.12 103 GLU A C 1
ATOM 832 O O . GLU A 1 103 ? 3.528 7.020 -3.503 1.00 94.12 103 GLU A O 1
ATOM 837 N N . LEU A 1 104 ? 4.660 6.566 -5.393 1.00 95.00 104 LEU A N 1
ATOM 838 C CA . LEU A 1 104 ? 3.585 5.782 -5.989 1.00 95.00 104 LEU A CA 1
ATOM 839 C C . LEU A 1 104 ? 3.253 4.537 -5.154 1.00 95.00 104 LEU A C 1
ATOM 841 O O . LEU A 1 104 ? 2.079 4.240 -4.932 1.00 95.00 104 LEU A O 1
ATOM 845 N N . ALA A 1 105 ? 4.267 3.843 -4.629 1.00 95.62 105 ALA A N 1
ATOM 846 C CA . ALA A 1 105 ? 4.081 2.727 -3.704 1.00 95.62 105 ALA A CA 1
ATOM 847 C C . ALA A 1 105 ? 3.300 3.151 -2.446 1.00 95.62 105 ALA A C 1
ATOM 849 O O . ALA A 1 105 ? 2.371 2.460 -2.019 1.00 95.62 105 ALA A O 1
ATOM 850 N N . ILE A 1 106 ? 3.635 4.310 -1.866 1.00 96.38 106 ILE A N 1
ATOM 851 C CA . ILE A 1 106 ? 2.929 4.870 -0.706 1.00 96.38 106 ILE A CA 1
ATOM 852 C C . ILE A 1 106 ? 1.464 5.172 -1.044 1.00 96.38 106 ILE A C 1
ATOM 854 O O . ILE A 1 106 ? 0.582 4.831 -0.251 1.00 96.38 106 ILE A O 1
ATOM 858 N N . GLU A 1 107 ? 1.191 5.811 -2.183 1.00 96.38 107 GLU A N 1
ATOM 859 C CA . GLU A 1 107 ? -0.174 6.159 -2.593 1.00 96.38 107 GLU A CA 1
ATOM 860 C C . GLU A 1 107 ? -1.043 4.918 -2.815 1.00 96.38 107 GLU A C 1
ATOM 862 O O . GLU A 1 107 ? -2.147 4.841 -2.276 1.00 96.38 107 GLU A O 1
ATOM 867 N N . LEU A 1 108 ? -0.521 3.886 -3.477 1.00 96.88 108 LEU A N 1
ATOM 868 C CA . LEU A 1 108 ? -1.252 2.634 -3.692 1.00 96.88 108 LEU A CA 1
ATOM 869 C C . LEU A 1 108 ? -1.630 1.938 -2.373 1.00 96.88 108 LEU A C 1
ATOM 871 O O . LEU A 1 108 ? -2.755 1.457 -2.205 1.00 96.88 108 LEU A O 1
ATOM 875 N N . VAL A 1 109 ? -0.736 1.939 -1.378 1.00 97.06 109 VAL A N 1
ATOM 876 C CA . VAL A 1 109 ? -1.063 1.404 -0.045 1.00 97.06 109 VAL A CA 1
ATOM 877 C C . VAL A 1 109 ? -2.095 2.284 0.676 1.00 97.06 109 VAL A C 1
ATOM 879 O O . VAL A 1 109 ? -2.988 1.758 1.351 1.00 97.06 109 VAL A O 1
ATOM 882 N N . LYS A 1 110 ? -2.053 3.616 0.513 1.00 96.19 110 LYS A N 1
ATOM 883 C CA . LYS A 1 110 ? -3.106 4.510 1.037 1.00 96.19 110 LYS A CA 1
ATOM 884 C C . LYS A 1 110 ? -4.463 4.221 0.402 1.00 96.19 110 LYS A C 1
ATOM 886 O O . LYS A 1 110 ? -5.469 4.217 1.118 1.00 96.19 110 LYS A O 1
ATOM 891 N N . GLU A 1 111 ? -4.516 3.975 -0.902 1.00 95.88 111 GLU A N 1
ATOM 892 C CA . GLU A 1 111 ? -5.747 3.604 -1.602 1.00 95.88 111 GLU A CA 1
ATOM 893 C C . GLU A 1 111 ? -6.317 2.290 -1.069 1.00 95.88 111 GLU A C 1
ATOM 895 O O . GLU A 1 111 ? -7.507 2.230 -0.744 1.00 95.88 111 GLU A O 1
ATOM 900 N N . LEU A 1 112 ? -5.471 1.282 -0.841 1.00 95.75 112 LEU A N 1
ATOM 901 C CA . LEU A 1 112 ? -5.877 0.022 -0.216 1.00 95.75 112 LEU A CA 1
ATOM 902 C C . LEU A 1 112 ? -6.451 0.236 1.200 1.00 95.75 112 LEU A C 1
ATOM 904 O O . LEU A 1 112 ? -7.507 -0.309 1.541 1.00 95.75 112 LEU A O 1
ATOM 908 N N . ILE A 1 113 ? -5.816 1.090 2.014 1.00 96.50 113 ILE A N 1
ATOM 909 C CA . ILE A 1 113 ? -6.326 1.495 3.337 1.00 96.50 113 ILE A CA 1
ATOM 910 C C . ILE A 1 113 ? -7.700 2.165 3.214 1.00 96.50 113 ILE A C 1
ATOM 912 O O . ILE A 1 113 ? -8.618 1.869 3.988 1.00 96.50 113 ILE A O 1
ATOM 916 N N . ASN A 1 114 ? -7.863 3.073 2.252 1.00 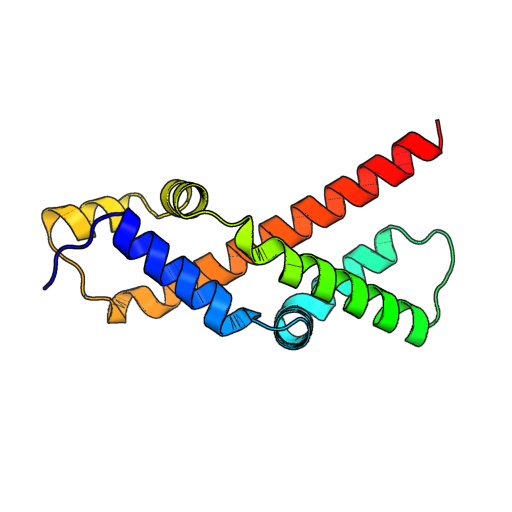95.50 114 ASN A N 1
ATOM 917 C CA . ASN A 1 114 ? -9.120 3.773 2.005 1.00 95.50 114 ASN A CA 1
ATOM 918 C C . ASN A 1 114 ? -10.225 2.818 1.540 1.00 95.50 114 ASN A C 1
ATOM 920 O O . ASN A 1 114 ? -11.350 2.911 2.034 1.00 95.50 114 ASN A O 1
ATOM 924 N N . ALA A 1 115 ? -9.911 1.874 0.655 1.00 93.81 115 ALA A N 1
ATOM 925 C CA . ALA A 1 115 ? -10.839 0.854 0.189 1.00 93.81 115 ALA A CA 1
ATOM 926 C C . ALA A 1 115 ? -11.325 -0.026 1.349 1.00 93.81 115 ALA A C 1
ATOM 928 O O . ALA A 1 115 ? -12.534 -0.193 1.536 1.00 93.81 115 ALA A O 1
ATOM 929 N N . LYS A 1 116 ? -10.405 -0.506 2.199 1.00 93.62 116 LYS A N 1
ATOM 930 C CA . LYS A 1 116 ? -10.749 -1.296 3.393 1.00 93.62 116 LYS A CA 1
ATOM 931 C C . LYS A 1 116 ? -11.637 -0.512 4.356 1.00 93.62 116 LYS A C 1
ATOM 933 O O . LYS A 1 116 ? -12.659 -1.022 4.812 1.00 93.62 116 LYS A O 1
ATOM 938 N N . TYR A 1 117 ? -11.272 0.738 4.631 1.00 93.69 117 TYR A N 1
ATOM 939 C CA . TYR A 1 117 ? -12.063 1.655 5.449 1.00 93.69 117 TYR A CA 1
ATOM 940 C C . TYR A 1 117 ? -13.486 1.822 4.902 1.00 93.69 117 TYR A C 1
ATOM 942 O O . TYR A 1 117 ? -14.459 1.685 5.641 1.00 93.69 117 TYR A O 1
ATOM 950 N N . ASN A 1 118 ? -13.620 2.073 3.601 1.00 92.69 118 ASN A N 1
ATOM 951 C CA . ASN A 1 118 ? -14.915 2.261 2.959 1.00 92.69 118 ASN A CA 1
ATOM 952 C C . ASN A 1 118 ? -15.772 0.988 2.982 1.00 92.69 118 ASN A C 1
ATOM 954 O O . ASN A 1 118 ? -16.984 1.101 3.153 1.00 92.69 118 ASN A O 1
ATOM 958 N N . SER A 1 119 ? -15.170 -0.199 2.855 1.00 90.62 119 SER A N 1
ATOM 959 C CA . SER A 1 119 ? -15.881 -1.476 3.016 1.00 90.62 119 SER A CA 1
ATOM 960 C C . SER A 1 119 ? -16.462 -1.609 4.423 1.00 90.62 119 SER A C 1
ATOM 962 O O . SER A 1 119 ? -17.671 -1.747 4.561 1.00 90.62 119 SER A O 1
ATOM 964 N N . ILE A 1 120 ? -15.640 -1.434 5.464 1.00 88.94 120 ILE A N 1
ATOM 965 C CA . ILE A 1 120 ? -16.096 -1.512 6.864 1.00 88.94 1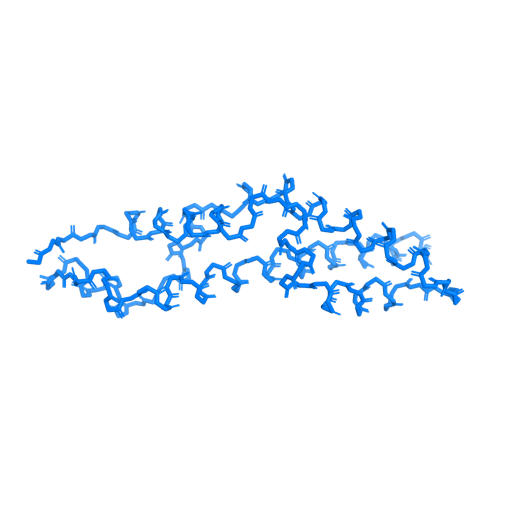20 ILE A CA 1
ATOM 966 C C . ILE A 1 120 ? -17.218 -0.496 7.129 1.00 88.94 120 ILE A C 1
ATOM 968 O O . ILE A 1 120 ? -18.226 -0.811 7.759 1.00 88.94 120 ILE A O 1
ATOM 972 N N . LYS A 1 121 ? -17.080 0.729 6.604 1.00 87.31 121 LYS A N 1
ATOM 973 C CA . LYS A 1 121 ? -18.108 1.772 6.722 1.00 87.31 121 LYS A CA 1
ATOM 974 C C . LYS A 1 121 ? -19.447 1.350 6.116 1.00 87.31 121 LYS A C 1
ATOM 976 O O . LYS A 1 121 ? -20.494 1.694 6.663 1.00 87.31 121 LYS A O 1
ATOM 981 N N . LYS A 1 122 ? -19.418 0.684 4.957 1.00 87.19 122 LYS A N 1
ATOM 982 C CA . LYS A 1 122 ? -20.619 0.189 4.274 1.00 87.19 122 LYS A CA 1
ATOM 983 C C . LYS A 1 122 ? -21.276 -0.926 5.080 1.00 87.19 122 LYS A C 1
ATOM 985 O O . LYS A 1 122 ? -22.481 -0.849 5.294 1.00 87.19 122 LYS A O 1
ATOM 990 N N . ASP A 1 123 ? -20.489 -1.868 5.593 1.00 83.62 123 ASP A N 1
ATOM 991 C CA . ASP A 1 123 ? -20.996 -2.979 6.403 1.00 83.62 123 ASP A CA 1
ATOM 992 C C . ASP A 1 123 ? -21.731 -2.448 7.639 1.00 83.62 123 ASP A C 1
ATOM 994 O O . ASP A 1 123 ? -22.904 -2.751 7.839 1.00 83.62 123 ASP A O 1
ATOM 998 N N . ILE A 1 124 ? -21.110 -1.529 8.390 1.00 80.12 124 ILE A N 1
ATOM 999 C CA . ILE A 1 124 ? -21.739 -0.890 9.559 1.00 80.12 124 ILE A CA 1
ATOM 1000 C C . ILE A 1 124 ? -23.061 -0.208 9.183 1.00 80.12 124 ILE A C 1
ATOM 1002 O O . ILE A 1 124 ? -24.033 -0.306 9.923 1.00 80.12 124 ILE A O 1
ATOM 1006 N N . ARG A 1 125 ? -23.139 0.487 8.042 1.00 76.75 125 ARG A N 1
ATOM 1007 C CA . ARG A 1 125 ? -24.387 1.140 7.607 1.00 76.75 125 ARG A CA 1
ATOM 1008 C C . ARG A 1 125 ? -25.491 0.138 7.280 1.00 76.75 125 ARG A C 1
ATOM 1010 O O . ARG A 1 125 ? -26.641 0.412 7.602 1.00 76.75 125 ARG A O 1
ATOM 1017 N N . ASN A 1 126 ? -25.149 -0.983 6.652 1.00 75.50 126 ASN A N 1
ATOM 1018 C CA . ASN A 1 126 ? -26.119 -1.996 6.248 1.00 75.50 126 ASN A CA 1
ATOM 1019 C C . ASN A 1 126 ? -26.674 -2.785 7.442 1.00 75.50 126 ASN A C 1
ATOM 1021 O O . ASN A 1 126 ? -27.842 -3.134 7.418 1.00 75.50 126 ASN A O 1
ATOM 1025 N N . PHE A 1 127 ? -25.888 -2.991 8.504 1.00 67.81 127 PHE A N 1
ATOM 1026 C CA . PHE A 1 127 ? -26.357 -3.637 9.742 1.00 67.81 127 PHE A CA 1
ATOM 1027 C C . PHE A 1 127 ? -27.336 -2.793 10.578 1.00 67.81 127 PHE A C 1
ATOM 1029 O O . PHE A 1 127 ? -27.939 -3.316 11.507 1.00 67.81 127 PHE A O 1
ATOM 1036 N N . ASN A 1 128 ? -27.465 -1.491 10.307 1.00 58.94 128 ASN A N 1
ATOM 1037 C CA . ASN A 1 128 ? -28.354 -0.588 11.054 1.00 58.94 128 ASN A CA 1
ATOM 1038 C C . ASN A 1 128 ? -29.617 -0.191 10.264 1.00 58.94 128 ASN A C 1
ATOM 1040 O O . ASN A 1 128 ? -30.292 0.761 10.655 1.00 58.94 128 ASN A O 1
ATOM 1044 N N . LYS A 1 129 ? -29.887 -0.855 9.137 1.00 54.34 129 LYS A N 1
ATOM 1045 C CA . LYS A 1 129 ? -31.134 -0.737 8.374 1.00 54.34 129 LYS A CA 1
ATOM 1046 C C . LYS A 1 129 ? -31.999 -1.957 8.634 1.00 54.34 129 LYS A C 1
ATOM 1048 O O . LYS A 1 129 ? -33.229 -1.763 8.667 1.00 54.34 129 LYS A O 1
#

Secondary structure (DSSP, 8-state):
-B---HHHHHHHHHHHHHHHHSSHHHHHHHHHHHHHHHHHTT-SS---HHHHHHHHHHHHHHHHTTGGGS-HHHHHHHS-HHHHHHHHHT-B-GGGGHHHHHHHHHHHHHHHHHHHHHHHHHHHHHTT-

Sequence (129 aa):
MEKYTSEKLAALVQQSIYLNFDTPEKIKTKFGSNIKRKVKSFQREILTNEEIEGKVEKFASSIHANLCRITIGDIINVLSSNLKNKSNYQGIDLAEYDEYFNELAIELVKELINAKYNSIKKDIRNFNK

Radius of gyration: 17.7 Å; chains: 1; bounding box: 51×20×52 Å